Protein AF-A0A099YZR1-F1 (afdb_monomer)

Organism: Tinamus guttatus (NCBI:txid94827)

pLDDT: mean 94.23, std 3.91, range [71.56, 98.38]

Secondary structure (DSSP, 8-state):
-TTSGGGGT-S--SHHHHHHHHHHHHHHHHHHHHHTTSEEEETTTEEEE-HHHHHHHHHT--HHHHHHHHHH--TT--HHHHHHHHHT-GGGTT----TTHHHHHHHHHHHSSSPPSS--TT--

Foldseek 3Di:
DLVCCVVVPQPHNDPVSVVVSVVVVVLVVVVVCVVLVQWDDDPVHDIDGDPLVCVCVVVVFDSVLSSLCVVQDDPPDDPLSVVVSNCPGPVCQPPDDDPPCLVVVVVVLVVDPHHDDPDDSRGD

Mean predicted aligned error: 4.55 Å

Nearest PDB structures (foldseek):
  5urj-assembly1_A  TM=9.923E-01  e=1.327E-16  Homo sapiens
  5urm-assembly2_B  TM=9.952E-01  e=7.287E-16  Homo sapiens
  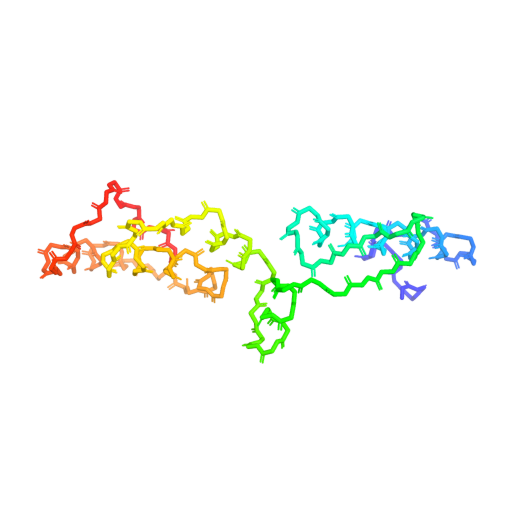5urm-assembly1_A  TM=9.941E-01  e=9.294E-16  Homo sapiens
  7a5p-assembly1_q  TM=9.884E-01  e=9.294E-16  Homo sapiens
  7bdj-assembly1_B  TM=9.121E-01  e=4.479E-16  Homo sapiens

Radius of gyration: 20.39 Å; Cα contacts (8 Å, |Δi|>4): 100; chains: 1; bounding box: 37×40×51 Å

Solvent-accessible surface area (backbone atoms only — not comparable to full-atom values): 7507 Å² total; per-residue (Å²): 103,76,90,53,25,68,85,74,72,38,94,48,71,48,73,63,50,49,49,55,50,51,50,51,52,50,53,53,52,51,50,53,36,35,74,52,45,22,31,46,73,46,93,89,72,46,76,45,82,27,73,56,31,50,52,22,65,74,70,74,45,58,63,67,34,52,32,50,47,67,72,70,61,54,100,79,64,45,71,75,52,49,53,56,57,60,57,68,26,63,87,39,64,78,47,83,84,58,92,77,42,44,66,55,50,55,57,48,55,73,71,48,93,74,75,73,82,87,76,60,70,87,58,90

Sequence (124 aa):
MTQNPNYYNLQGVSHRHLSDHLSELVEQTLSDLEQSKCISIEDEMDVAPLNLGMIAAYYYINYTTIELFSMSLNAKTKVRGLIEIISNAAEYENIPIRHHEDNLLRQLAQKVPHKLTNPKFNDP

Structure (mmCIF, N/CA/C/O backbone):
data_AF-A0A099YZR1-F1
#
_entry.id   AF-A0A099YZR1-F1
#
loop_
_atom_site.group_PDB
_atom_site.id
_atom_site.type_symbol
_atom_site.label_atom_id
_atom_site.label_alt_id
_atom_site.label_comp_id
_atom_site.label_asym_id
_atom_site.label_entity_id
_atom_site.label_seq_id
_atom_site.pdbx_PDB_ins_code
_atom_site.Cartn_x
_atom_site.Cartn_y
_atom_site.Cartn_z
_atom_site.occupancy
_atom_site.B_iso_or_equiv
_atom_site.auth_seq_id
_atom_site.auth_comp_id
_atom_site.auth_asym_id
_atom_site.auth_atom_id
_atom_site.pdbx_PDB_model_num
ATOM 1 N N . MET A 1 1 ? 4.370 5.645 -24.702 1.00 71.56 1 MET A N 1
ATOM 2 C CA . MET A 1 1 ? 5.527 6.450 -24.245 1.00 71.56 1 MET A CA 1
ATOM 3 C C . MET A 1 1 ? 6.176 7.268 -25.360 1.00 71.56 1 MET A C 1
ATOM 5 O O . MET A 1 1 ? 6.378 8.455 -25.166 1.00 71.56 1 MET A O 1
ATOM 9 N N . THR A 1 2 ? 6.440 6.708 -26.545 1.00 84.25 2 THR A N 1
ATOM 10 C CA . THR A 1 2 ? 7.187 7.397 -27.624 1.00 84.25 2 THR A CA 1
ATOM 11 C C . THR A 1 2 ? 6.521 8.644 -28.225 1.00 84.25 2 THR A C 1
ATOM 13 O O . 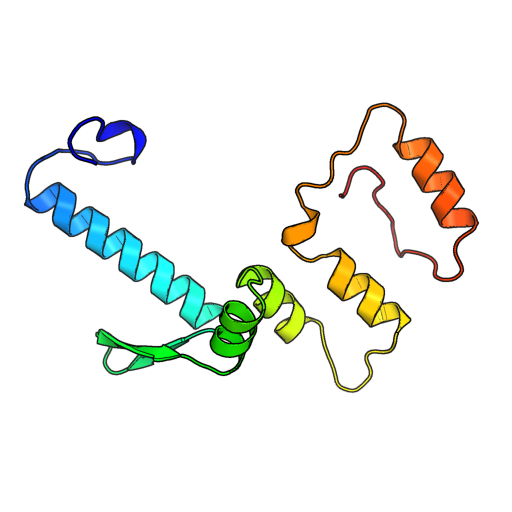THR A 1 2 ? 7.216 9.469 -28.803 1.00 84.25 2 THR A O 1
ATOM 16 N N . GLN A 1 3 ? 5.201 8.808 -28.080 1.00 89.56 3 GLN A N 1
ATOM 17 C CA . GLN A 1 3 ? 4.461 9.974 -28.594 1.00 89.56 3 GLN A CA 1
ATOM 18 C C . GLN A 1 3 ? 4.590 11.223 -27.706 1.00 89.56 3 GLN A C 1
ATOM 20 O O . GLN A 1 3 ? 4.458 12.339 -28.194 1.00 89.56 3 GLN A O 1
ATOM 25 N N . ASN A 1 4 ? 4.842 11.044 -26.407 1.00 90.31 4 ASN A N 1
ATOM 26 C CA . ASN A 1 4 ? 5.067 12.140 -25.464 1.00 90.31 4 ASN A CA 1
ATOM 27 C C . ASN A 1 4 ? 6.057 11.690 -24.372 1.00 90.31 4 ASN A C 1
ATOM 29 O O . ASN A 1 4 ? 5.649 11.452 -23.237 1.00 90.31 4 ASN A O 1
ATOM 33 N N . PRO A 1 5 ? 7.342 11.494 -24.717 1.00 86.75 5 PRO A N 1
ATOM 34 C CA . PRO A 1 5 ? 8.338 10.895 -23.824 1.00 86.75 5 PRO A CA 1
ATOM 35 C C . PRO A 1 5 ? 8.562 11.715 -22.548 1.00 86.75 5 PRO A C 1
ATOM 37 O O . PRO A 1 5 ? 8.635 11.145 -21.463 1.00 86.75 5 PRO A O 1
ATOM 40 N N . ASN A 1 6 ? 8.564 13.046 -22.660 1.00 90.38 6 ASN A N 1
ATOM 41 C CA . ASN A 1 6 ? 8.783 13.948 -21.528 1.00 90.38 6 ASN A CA 1
ATOM 42 C C . ASN A 1 6 ? 7.699 13.823 -20.447 1.00 90.38 6 ASN A C 1
ATOM 44 O O . ASN A 1 6 ? 7.996 14.015 -19.276 1.00 90.38 6 ASN A O 1
ATOM 48 N N . TYR A 1 7 ? 6.459 13.476 -20.815 1.00 92.62 7 TYR A N 1
ATOM 49 C CA . TYR A 1 7 ? 5.381 13.257 -19.841 1.00 92.62 7 TYR A CA 1
ATOM 50 C C . TYR A 1 7 ? 5.654 12.073 -18.904 1.00 92.62 7 TYR A C 1
ATOM 52 O O . TYR A 1 7 ? 5.188 12.058 -17.772 1.00 92.62 7 TYR A O 1
ATOM 60 N N . TYR A 1 8 ? 6.426 11.093 -19.372 1.00 91.56 8 TYR A N 1
ATOM 61 C CA . TYR A 1 8 ? 6.791 9.893 -18.624 1.00 91.56 8 TYR A CA 1
ATOM 62 C C . TYR A 1 8 ? 8.236 9.950 -18.100 1.00 91.56 8 TYR A C 1
ATOM 64 O O . TYR A 1 8 ? 8.788 8.924 -17.723 1.00 91.56 8 TYR A O 1
ATOM 72 N N . ASN A 1 9 ? 8.874 11.126 -18.117 1.00 90.50 9 ASN A N 1
ATOM 73 C CA . ASN A 1 9 ? 10.290 11.306 -17.779 1.00 90.50 9 ASN A CA 1
ATOM 74 C C . ASN A 1 9 ? 11.280 10.496 -18.650 1.00 90.50 9 ASN A C 1
ATOM 76 O O . ASN A 1 9 ? 12.409 10.250 -18.229 1.00 90.50 9 ASN A O 1
ATOM 80 N N . LEU A 1 10 ? 10.920 10.124 -19.886 1.00 89.25 10 LEU A N 1
ATOM 81 C CA . LEU A 1 10 ? 11.879 9.525 -20.822 1.00 89.25 10 LEU A CA 1
ATOM 82 C C . LEU A 1 10 ? 12.758 10.605 -21.466 1.00 89.25 10 LEU A C 1
ATOM 84 O O . LEU A 1 10 ? 12.254 11.576 -22.028 1.00 89.25 10 LEU A O 1
ATOM 88 N N . GLN A 1 11 ? 14.073 10.378 -21.485 1.00 86.25 11 GLN A N 1
ATOM 89 C CA . GLN A 1 11 ? 15.058 11.282 -22.105 1.00 86.25 11 GLN A CA 1
ATOM 90 C C . GLN A 1 11 ? 15.161 11.137 -23.635 1.00 86.25 11 GLN A C 1
ATOM 92 O O . GLN A 1 11 ? 15.810 11.941 -24.303 1.00 86.25 11 GLN A O 1
ATOM 97 N N . GLY A 1 12 ? 14.526 10.115 -24.213 1.00 87.56 12 GLY A N 1
ATOM 98 C CA . GLY A 1 12 ? 14.578 9.840 -25.643 1.00 87.56 12 GLY A CA 1
ATOM 99 C C . GLY A 1 12 ? 13.544 8.811 -26.090 1.00 87.56 12 GLY A C 1
ATOM 100 O O . GLY A 1 12 ? 12.862 8.191 -25.280 1.00 87.56 12 GLY A O 1
ATOM 101 N N . VAL A 1 13 ? 13.431 8.631 -27.407 1.00 89.75 13 VAL A N 1
ATOM 102 C CA . VAL A 1 13 ? 12.448 7.725 -28.043 1.00 89.75 13 VAL A CA 1
ATOM 103 C C . VAL A 1 13 ? 13.090 6.561 -28.795 1.00 89.75 13 VAL A C 1
ATOM 105 O O . VAL A 1 13 ? 12.400 5.823 -29.495 1.00 89.75 13 VAL A O 1
ATOM 108 N N . SER A 1 14 ? 14.414 6.400 -28.695 1.00 91.38 14 SER A N 1
ATOM 109 C CA . SER A 1 14 ? 15.073 5.247 -29.312 1.00 91.38 14 SER A CA 1
ATOM 110 C C . SER A 1 14 ? 14.670 3.953 -28.600 1.00 91.38 14 SER A C 1
ATOM 112 O O . SER A 1 14 ? 14.281 3.973 -27.431 1.00 91.38 14 SER A O 1
ATOM 114 N N . HIS A 1 15 ? 14.818 2.819 -29.291 1.00 89.88 15 HIS A N 1
ATOM 115 C CA . HIS A 1 15 ? 14.548 1.500 -28.713 1.00 89.88 15 HIS A CA 1
ATOM 116 C C . HIS A 1 15 ? 15.273 1.274 -27.383 1.00 89.88 15 HIS A C 1
ATOM 118 O O . HIS A 1 15 ? 14.679 0.727 -26.462 1.00 89.88 15 HIS A O 1
ATOM 124 N N . ARG A 1 16 ? 16.519 1.749 -27.266 1.00 91.69 16 ARG A N 1
ATOM 125 C CA . ARG A 1 16 ? 17.294 1.664 -26.027 1.00 91.69 16 ARG A CA 1
ATOM 126 C C . ARG A 1 16 ? 16.652 2.461 -24.889 1.00 91.69 16 ARG A C 1
ATOM 128 O O . ARG A 1 16 ? 16.386 1.883 -23.852 1.00 91.69 16 ARG A O 1
ATOM 135 N N . HIS A 1 17 ? 16.338 3.743 -25.102 1.00 89.56 17 HIS A N 1
ATOM 136 C CA . HIS A 1 17 ? 15.728 4.575 -24.052 1.00 89.56 17 HIS A CA 1
ATOM 137 C C . HIS A 1 17 ? 14.394 4.004 -23.561 1.00 89.56 17 HIS A C 1
ATOM 139 O O . HIS A 1 17 ? 14.098 4.071 -22.375 1.00 89.56 17 HIS A O 1
ATOM 145 N N . LEU A 1 18 ? 13.590 3.443 -24.470 1.00 91.75 18 LEU A N 1
ATOM 146 C CA . LEU A 1 18 ? 12.330 2.808 -24.097 1.00 91.75 18 LEU A CA 1
ATOM 147 C C . LEU A 1 18 ? 12.555 1.508 -23.316 1.00 91.75 18 LEU A C 1
ATOM 149 O O . LEU A 1 18 ? 11.873 1.289 -22.323 1.00 91.75 18 LEU A O 1
ATOM 153 N N . SER A 1 19 ? 13.480 0.656 -23.768 1.00 92.88 19 SER A N 1
ATOM 154 C CA . SER A 1 19 ? 13.791 -0.609 -23.095 1.00 92.88 19 SER A CA 1
ATOM 155 C C . SER A 1 19 ? 14.338 -0.367 -21.694 1.00 92.88 19 SER A C 1
ATOM 157 O O . SER A 1 19 ? 13.808 -0.935 -20.749 1.00 92.88 19 SER A O 1
ATOM 159 N N . ASP A 1 20 ? 15.329 0.518 -21.563 1.00 93.19 20 ASP A N 1
ATOM 160 C CA . ASP A 1 20 ? 15.966 0.845 -20.285 1.00 93.19 20 ASP A CA 1
ATOM 161 C C . ASP A 1 20 ? 14.922 1.399 -19.294 1.00 93.19 20 ASP A C 1
ATOM 163 O O . ASP A 1 20 ? 14.858 0.957 -18.152 1.00 93.19 20 ASP A O 1
ATOM 167 N N . HIS A 1 21 ? 14.031 2.290 -19.747 1.00 93.88 21 HIS A N 1
ATOM 168 C CA . HIS A 1 21 ? 12.979 2.852 -18.895 1.00 93.88 21 HIS A CA 1
ATOM 169 C C . HIS A 1 21 ? 11.922 1.824 -18.467 1.00 93.88 21 HIS A C 1
ATOM 171 O O . HIS A 1 21 ? 11.447 1.860 -17.336 1.00 93.88 21 HIS A O 1
ATOM 177 N N . LEU A 1 22 ? 11.515 0.917 -19.362 1.00 94.12 22 LEU A N 1
ATOM 178 C CA . LEU A 1 22 ? 10.561 -0.136 -19.005 1.00 94.12 22 LEU A CA 1
ATOM 179 C C . LEU A 1 22 ? 11.181 -1.148 -18.037 1.00 94.12 22 LEU A C 1
ATOM 181 O O . LEU A 1 22 ? 10.487 -1.589 -17.127 1.00 94.12 22 LEU A O 1
ATOM 185 N N . SER A 1 23 ? 12.462 -1.484 -18.213 1.00 95.00 23 SER A N 1
ATOM 186 C CA . SER A 1 23 ? 13.211 -2.309 -17.262 1.00 95.00 23 SER A CA 1
ATOM 187 C C . SER A 1 23 ? 13.265 -1.650 -15.886 1.00 95.00 23 SER A C 1
ATOM 189 O O . SER A 1 23 ? 12.834 -2.267 -14.922 1.00 95.00 23 SER A O 1
ATOM 191 N N . GLU A 1 24 ? 13.667 -0.377 -15.804 1.00 95.25 24 GLU A N 1
ATOM 192 C CA . GLU A 1 24 ? 13.709 0.381 -14.544 1.00 95.25 24 GLU A CA 1
ATOM 193 C C . GLU A 1 24 ? 12.329 0.454 -13.870 1.00 95.25 24 GLU A C 1
ATOM 195 O O . GLU A 1 24 ? 12.205 0.244 -12.665 1.00 95.25 24 GLU A O 1
ATOM 200 N N . LEU A 1 25 ? 11.266 0.690 -14.648 1.00 96.00 25 LEU A N 1
ATOM 201 C CA . LEU A 1 25 ? 9.899 0.736 -14.130 1.00 96.00 25 LEU A CA 1
ATOM 202 C C . LEU A 1 25 ? 9.466 -0.609 -13.529 1.00 96.00 25 LEU A C 1
ATOM 204 O O . LEU A 1 25 ? 8.856 -0.638 -12.459 1.00 96.00 25 LEU A O 1
ATOM 208 N N . VAL A 1 26 ? 9.753 -1.715 -14.221 1.00 97.12 26 VAL A N 1
ATOM 209 C CA . VAL A 1 26 ? 9.419 -3.064 -13.750 1.00 97.12 26 VAL A CA 1
ATOM 210 C C . VAL A 1 26 ? 10.253 -3.422 -12.524 1.00 97.12 26 VAL A C 1
ATOM 212 O O . VAL A 1 26 ? 9.677 -3.854 -11.532 1.00 97.12 26 VAL A O 1
ATOM 215 N N . GLU A 1 27 ? 11.565 -3.194 -12.552 1.00 96.25 27 GLU A N 1
ATOM 216 C CA . GLU A 1 27 ? 12.468 -3.461 -11.427 1.00 96.25 27 GLU A CA 1
ATOM 217 C C . GLU A 1 27 ? 12.053 -2.685 -10.175 1.00 96.25 27 GLU A C 1
ATOM 219 O O . GLU A 1 27 ? 11.910 -3.283 -9.110 1.00 96.25 27 GLU A O 1
ATOM 224 N N . GLN A 1 28 ? 11.767 -1.384 -10.298 1.00 97.00 28 GLN A N 1
ATOM 225 C CA . GLN A 1 28 ? 11.309 -0.579 -9.166 1.00 97.00 28 GLN A CA 1
ATOM 226 C C . GLN A 1 28 ? 9.975 -1.095 -8.615 1.00 97.00 28 GLN A C 1
ATOM 228 O O . GLN A 1 28 ? 9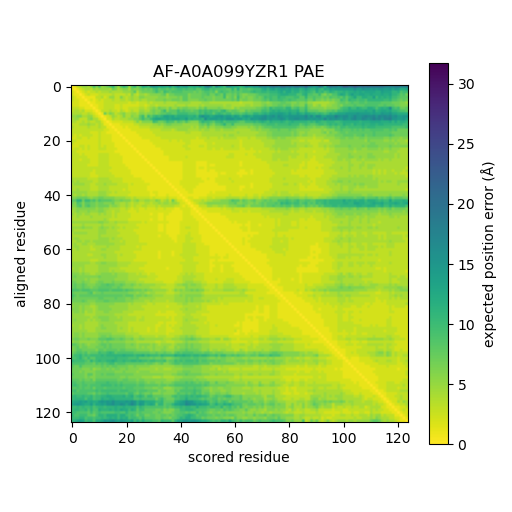.828 -1.261 -7.409 1.00 97.00 28 GLN A O 1
ATOM 233 N N . THR A 1 29 ? 9.016 -1.406 -9.492 1.00 97.62 29 THR A N 1
ATOM 234 C CA . THR A 1 29 ? 7.695 -1.894 -9.065 1.00 97.62 29 THR A CA 1
ATOM 235 C C . THR A 1 29 ? 7.789 -3.260 -8.380 1.00 97.62 29 THR A C 1
ATOM 237 O O . THR A 1 29 ? 7.124 -3.493 -7.372 1.00 97.62 29 THR A O 1
ATOM 240 N N . LEU A 1 30 ? 8.596 -4.180 -8.915 1.00 97.81 30 LEU A N 1
ATOM 241 C CA . LEU A 1 30 ? 8.799 -5.501 -8.318 1.00 97.81 30 LEU A CA 1
ATOM 242 C C . LEU A 1 30 ? 9.550 -5.400 -6.987 1.00 97.81 30 LEU A C 1
ATOM 244 O O . LEU A 1 30 ? 9.166 -6.082 -6.043 1.00 97.81 30 LEU A O 1
ATOM 248 N N . SER A 1 31 ? 10.547 -4.518 -6.893 1.00 97.06 31 SER A N 1
ATOM 249 C CA . SER A 1 31 ? 11.265 -4.221 -5.648 1.00 97.06 31 SER A CA 1
ATOM 250 C C . SER A 1 31 ? 10.317 -3.706 -4.561 1.00 97.06 31 SER A C 1
ATOM 252 O O . SER A 1 31 ? 10.306 -4.236 -3.449 1.00 97.06 31 SER A O 1
ATOM 254 N N . ASP A 1 32 ? 9.441 -2.752 -4.895 1.00 97.31 32 ASP A N 1
ATOM 255 C CA . ASP A 1 32 ? 8.441 -2.228 -3.960 1.00 97.31 32 ASP A CA 1
ATOM 256 C C . ASP A 1 32 ? 7.470 -3.340 -3.506 1.00 97.31 32 ASP A C 1
ATOM 258 O O . ASP A 1 32 ? 7.199 -3.497 -2.315 1.00 97.31 32 ASP A O 1
ATOM 262 N N . LEU A 1 33 ? 6.982 -4.173 -4.436 1.00 97.81 33 LEU A N 1
ATOM 263 C CA . LEU A 1 33 ? 6.080 -5.291 -4.121 1.00 97.81 33 LEU A CA 1
ATOM 264 C C . LEU A 1 33 ? 6.749 -6.398 -3.293 1.00 97.81 33 LEU A C 1
ATOM 266 O O . LEU A 1 33 ? 6.090 -7.020 -2.451 1.00 97.81 33 LEU A O 1
ATOM 270 N N . GLU A 1 34 ? 8.028 -6.680 -3.533 1.00 97.19 34 GLU A N 1
ATOM 271 C CA . GLU A 1 34 ? 8.808 -7.634 -2.746 1.00 97.19 34 GLU A CA 1
ATOM 272 C C . GLU A 1 34 ? 9.060 -7.094 -1.334 1.00 97.19 34 GLU A C 1
ATOM 274 O O . GLU A 1 34 ? 8.867 -7.818 -0.352 1.00 97.19 34 GLU A O 1
ATOM 279 N N . GLN A 1 35 ? 9.395 -5.806 -1.205 1.00 95.94 35 GLN A N 1
ATOM 280 C CA . GLN A 1 35 ? 9.570 -5.142 0.086 1.00 95.94 35 GLN A CA 1
ATOM 281 C C . GLN A 1 35 ? 8.287 -5.201 0.931 1.00 95.94 35 GLN A C 1
ATOM 283 O O . GLN A 1 35 ? 8.347 -5.540 2.119 1.00 95.94 35 GLN A O 1
ATOM 288 N N . SER A 1 36 ? 7.124 -4.986 0.310 1.00 96.25 36 SER A N 1
ATOM 289 C CA . SER A 1 36 ? 5.806 -5.153 0.940 1.00 96.25 36 SER A CA 1
ATOM 290 C C . SER A 1 36 ? 5.408 -6.625 1.161 1.00 96.25 36 SER A C 1
ATOM 292 O O . SER A 1 36 ? 4.329 -6.908 1.687 1.00 96.25 36 SER A O 1
ATOM 294 N N . LYS A 1 37 ? 6.267 -7.588 0.789 1.00 96.81 37 LYS A N 1
ATOM 295 C CA . LYS A 1 37 ? 6.053 -9.046 0.876 1.00 96.81 37 LYS A CA 1
ATOM 296 C C . LYS A 1 37 ? 4.816 -9.531 0.119 1.00 96.81 37 LYS A C 1
ATOM 298 O O . LYS A 1 37 ? 4.179 -10.516 0.510 1.00 96.81 37 LYS A O 1
ATOM 303 N N . CYS A 1 38 ? 4.459 -8.845 -0.963 1.00 97.69 38 CYS A N 1
ATOM 304 C CA . CYS A 1 38 ? 3.374 -9.244 -1.852 1.00 97.69 38 CYS A CA 1
ATOM 305 C C . CYS A 1 38 ? 3.823 -10.303 -2.864 1.00 97.69 38 CYS A C 1
ATOM 307 O O . CYS A 1 38 ? 3.026 -11.167 -3.235 1.00 97.69 38 CYS A O 1
ATOM 309 N N . ILE A 1 39 ? 5.092 -10.263 -3.263 1.00 98.38 39 ILE A N 1
ATOM 310 C CA . ILE A 1 39 ? 5.732 -11.231 -4.156 1.00 98.38 39 ILE A CA 1
ATOM 311 C C . ILE A 1 39 ? 7.082 -11.667 -3.580 1.00 98.38 39 ILE A C 1
ATOM 313 O O . ILE A 1 39 ? 7.592 -11.038 -2.654 1.00 98.38 39 ILE A O 1
ATOM 317 N N . SER A 1 40 ? 7.646 -12.733 -4.130 1.00 97.88 40 SER A N 1
ATOM 318 C CA . SER A 1 40 ? 9.049 -13.110 -3.954 1.00 97.88 40 SER A CA 1
ATOM 319 C C . SER A 1 40 ? 9.751 -13.105 -5.303 1.00 97.88 40 SER A C 1
ATOM 321 O O . SER A 1 40 ? 9.153 -13.548 -6.290 1.00 97.88 40 SER A O 1
ATOM 323 N N . ILE A 1 41 ? 10.999 -12.637 -5.330 1.00 97.50 41 ILE A N 1
ATOM 324 C CA . ILE A 1 41 ? 11.867 -12.698 -6.503 1.00 97.50 41 ILE A CA 1
ATOM 325 C C . ILE A 1 41 ? 12.899 -13.813 -6.289 1.00 97.50 41 ILE A C 1
ATOM 327 O O . ILE A 1 41 ? 13.630 -13.828 -5.299 1.00 97.50 41 ILE A O 1
ATOM 331 N N . GLU A 1 42 ? 12.941 -14.775 -7.206 1.00 95.75 42 GLU A N 1
ATOM 332 C CA . GLU A 1 42 ? 13.889 -15.892 -7.219 1.00 95.75 42 GLU A CA 1
ATOM 333 C C . GLU A 1 42 ? 14.921 -15.673 -8.333 1.00 95.75 42 GLU A C 1
ATOM 335 O O . GLU A 1 42 ? 14.582 -15.240 -9.436 1.00 95.75 42 GLU A O 1
ATOM 340 N N . ASP A 1 43 ? 16.197 -15.927 -8.026 1.00 93.31 43 ASP A N 1
ATOM 341 C CA . ASP A 1 43 ? 17.328 -15.769 -8.955 1.00 93.31 43 ASP A CA 1
ATOM 342 C C . ASP A 1 43 ? 17.392 -14.395 -9.666 1.00 93.31 43 ASP A C 1
ATOM 344 O O . ASP A 1 43 ? 17.884 -14.291 -10.788 1.00 93.31 43 ASP A O 1
ATOM 348 N N . GLU A 1 44 ? 16.888 -13.337 -9.014 1.00 89.31 44 GLU A N 1
ATOM 349 C CA . GLU A 1 44 ? 16.784 -11.964 -9.551 1.00 89.31 44 GLU A CA 1
ATOM 350 C C . GLU A 1 44 ? 15.990 -11.858 -10.872 1.00 89.31 44 GLU A C 1
ATOM 352 O O . GLU A 1 44 ? 16.105 -10.866 -11.594 1.00 89.31 44 GLU A O 1
ATOM 357 N N . MET A 1 45 ? 15.171 -12.863 -11.207 1.00 91.00 45 MET A N 1
ATOM 358 C CA . MET A 1 45 ? 14.497 -12.939 -12.507 1.00 91.00 45 MET A CA 1
ATOM 359 C C . MET A 1 45 ? 13.057 -13.448 -12.422 1.00 91.00 45 MET A C 1
ATOM 361 O O . MET A 1 45 ? 12.162 -12.846 -13.020 1.00 91.00 45 MET A O 1
ATOM 365 N N . ASP A 1 46 ? 12.816 -14.536 -11.693 1.00 96.62 46 ASP A N 1
ATOM 366 C CA . ASP A 1 46 ? 11.497 -15.160 -11.607 1.00 96.62 46 ASP A CA 1
ATOM 367 C C . ASP A 1 46 ? 10.688 -14.570 -10.448 1.00 96.62 46 ASP A C 1
ATOM 369 O O . ASP A 1 46 ? 11.223 -14.281 -9.381 1.00 96.62 46 ASP A O 1
ATOM 373 N N . VAL A 1 47 ? 9.377 -14.386 -10.640 1.00 97.81 47 VAL A N 1
ATOM 374 C CA . VAL A 1 47 ? 8.484 -13.812 -9.618 1.00 97.81 47 VAL A CA 1
ATOM 375 C C . VAL A 1 47 ? 7.365 -14.781 -9.256 1.00 97.81 47 VAL A C 1
ATOM 377 O O . VAL A 1 47 ? 6.724 -15.372 -10.128 1.00 97.81 47 VAL A O 1
ATOM 380 N N . ALA A 1 48 ? 7.079 -14.899 -7.961 1.00 98.12 48 ALA A N 1
ATOM 381 C CA . ALA A 1 48 ? 5.972 -15.702 -7.452 1.00 98.12 48 ALA A CA 1
ATOM 382 C C . ALA A 1 48 ? 5.091 -14.892 -6.484 1.00 98.12 48 ALA A C 1
ATOM 384 O O . ALA A 1 48 ? 5.601 -14.082 -5.706 1.00 98.12 48 ALA A O 1
ATOM 385 N N . PRO A 1 49 ? 3.757 -15.077 -6.506 1.00 97.94 49 PRO A N 1
ATOM 386 C CA . PRO A 1 49 ? 2.871 -14.392 -5.575 1.00 97.94 49 PRO A CA 1
ATOM 387 C C . PRO A 1 49 ? 3.013 -14.964 -4.160 1.00 97.94 49 PRO A C 1
ATOM 389 O O . PRO A 1 49 ? 3.014 -16.179 -3.961 1.00 97.94 49 PRO A O 1
ATOM 392 N N . LEU A 1 50 ? 3.043 -14.083 -3.161 1.00 98.06 50 LEU A N 1
ATOM 393 C CA . LEU A 1 50 ? 2.985 -14.453 -1.748 1.00 98.06 50 LEU A CA 1
ATOM 394 C C . LEU A 1 50 ? 1.576 -14.261 -1.186 1.00 98.06 50 LEU A C 1
ATOM 396 O O . LEU A 1 50 ? 0.706 -13.641 -1.796 1.00 98.06 50 LEU A O 1
ATOM 400 N N . ASN A 1 51 ? 1.357 -14.754 0.034 1.00 97.81 51 ASN A N 1
ATOM 401 C CA . ASN A 1 51 ? 0.054 -14.699 0.695 1.00 97.81 51 ASN A CA 1
ATOM 402 C C . ASN A 1 51 ? -0.535 -13.274 0.760 1.00 97.81 51 ASN A C 1
ATOM 404 O O . ASN A 1 51 ? -1.722 -13.096 0.500 1.00 97.81 51 ASN A O 1
ATOM 408 N N . LEU A 1 52 ? 0.280 -12.253 1.060 1.00 97.31 52 LEU A N 1
ATOM 409 C CA . LEU A 1 52 ? -0.196 -10.865 1.097 1.00 97.31 52 LEU A CA 1
ATOM 410 C C . LEU A 1 52 ? -0.613 -10.362 -0.290 1.00 97.31 52 LEU A C 1
ATOM 412 O O . LEU A 1 52 ? -1.667 -9.743 -0.414 1.00 97.31 52 LEU A O 1
ATOM 416 N N . GLY A 1 53 ? 0.159 -10.676 -1.335 1.00 97.69 53 GLY A N 1
ATOM 417 C CA . GLY A 1 53 ? -0.176 -10.304 -2.712 1.00 97.69 53 GLY A CA 1
ATOM 418 C C . GLY A 1 53 ? -1.432 -11.011 -3.215 1.00 97.69 53 GLY A C 1
ATOM 419 O O . GLY A 1 53 ? -2.273 -10.391 -3.862 1.00 97.69 53 GLY A O 1
ATOM 420 N N . MET A 1 54 ? -1.623 -12.281 -2.845 1.00 98.12 54 MET A N 1
ATOM 421 C CA . MET A 1 54 ? -2.849 -13.023 -3.151 1.00 98.12 54 MET A CA 1
ATOM 422 C C . MET A 1 54 ? -4.078 -12.391 -2.489 1.00 98.12 54 MET A C 1
ATOM 424 O O . MET A 1 54 ? -5.105 -12.239 -3.145 1.00 98.12 54 MET A O 1
ATOM 428 N N . ILE A 1 55 ? -3.983 -11.991 -1.215 1.00 97.88 55 ILE A N 1
ATOM 429 C CA . ILE A 1 55 ? -5.070 -11.298 -0.505 1.00 97.88 55 ILE A CA 1
ATOM 430 C C . ILE A 1 55 ? -5.370 -9.947 -1.169 1.00 97.88 55 ILE A C 1
ATOM 432 O O . ILE A 1 55 ? -6.536 -9.655 -1.436 1.00 97.88 55 ILE A O 1
ATOM 436 N N . ALA A 1 56 ? -4.333 -9.155 -1.467 1.00 97.50 56 ALA A N 1
ATOM 437 C CA . ALA A 1 56 ? -4.464 -7.854 -2.123 1.00 97.50 56 ALA A CA 1
ATOM 438 C C . ALA A 1 56 ? -5.192 -7.974 -3.470 1.00 97.50 56 ALA A C 1
ATOM 440 O O . ALA A 1 56 ? -6.208 -7.317 -3.698 1.00 97.50 56 ALA A O 1
ATOM 441 N N . ALA A 1 57 ? -4.724 -8.882 -4.332 1.00 97.69 57 ALA A N 1
ATOM 442 C CA . ALA A 1 57 ? -5.298 -9.110 -5.653 1.00 97.69 57 ALA A CA 1
ATOM 443 C C . ALA A 1 57 ? -6.729 -9.666 -5.586 1.00 97.69 57 ALA A C 1
ATOM 445 O O . ALA A 1 57 ? -7.581 -9.263 -6.375 1.00 97.69 57 ALA A O 1
ATOM 446 N N . TYR A 1 58 ? -7.011 -10.565 -4.637 1.00 98.19 58 TYR A N 1
ATOM 447 C CA . TYR A 1 58 ? -8.326 -11.193 -4.503 1.00 98.19 58 TYR A CA 1
ATOM 448 C C . TYR A 1 58 ? -9.418 -10.199 -4.086 1.00 98.19 58 TYR A C 1
ATOM 450 O O . TYR A 1 58 ? -10.534 -10.263 -4.599 1.00 98.19 58 TYR A O 1
ATOM 458 N N . TYR A 1 5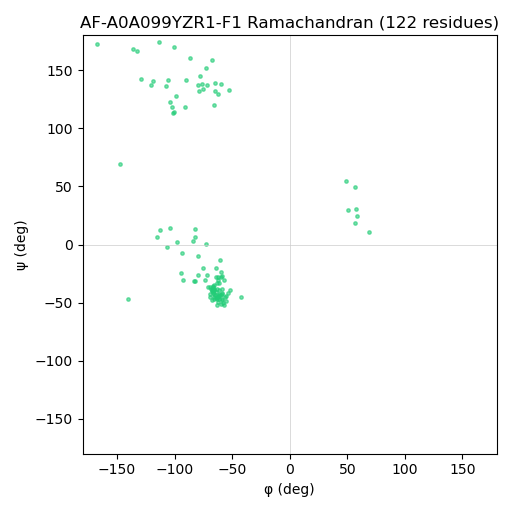9 ? -9.102 -9.278 -3.173 1.00 98.00 59 TYR A N 1
ATOM 459 C CA . TYR A 1 59 ? -10.058 -8.286 -2.666 1.00 98.00 59 TYR A CA 1
ATOM 460 C C . TYR A 1 59 ? -9.956 -6.915 -3.339 1.00 98.00 59 TYR A C 1
ATOM 462 O O . TYR A 1 59 ? -10.709 -6.016 -2.973 1.00 98.00 59 TYR A O 1
ATOM 470 N N . TYR A 1 60 ? -9.065 -6.760 -4.322 1.00 97.75 60 TYR A N 1
ATOM 471 C CA . TYR A 1 60 ? -8.805 -5.495 -5.012 1.00 97.75 60 TYR A CA 1
ATOM 472 C C . TYR A 1 60 ? -8.408 -4.363 -4.050 1.00 97.75 60 TYR A C 1
ATOM 474 O O . TYR A 1 60 ? -8.969 -3.269 -4.065 1.00 97.75 60 TYR A O 1
ATOM 482 N N . ILE A 1 61 ? -7.441 -4.669 -3.185 1.00 97.56 61 ILE A N 1
ATOM 483 C CA . ILE A 1 61 ? -6.896 -3.767 -2.165 1.00 97.56 61 ILE A CA 1
ATOM 484 C C . ILE A 1 61 ? -5.509 -3.304 -2.619 1.00 97.56 61 ILE A C 1
ATOM 486 O O . ILE A 1 61 ? -4.737 -4.091 -3.174 1.00 97.56 61 ILE A O 1
ATOM 490 N N . ASN A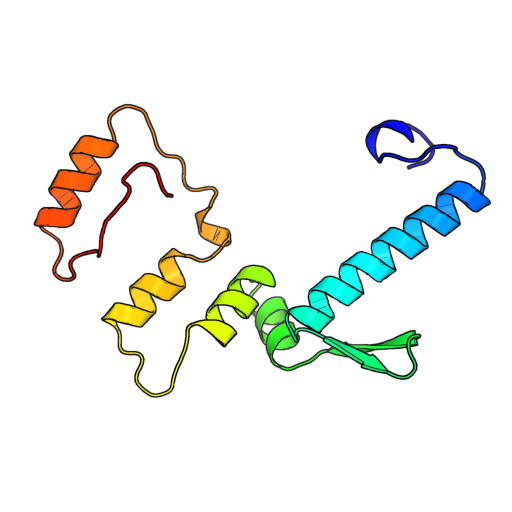 1 62 ? -5.182 -2.036 -2.375 1.00 97.31 62 ASN A N 1
ATOM 491 C CA . ASN A 1 62 ? -3.863 -1.480 -2.645 1.00 97.31 62 ASN A CA 1
ATOM 492 C C . ASN A 1 62 ? -2.784 -2.237 -1.845 1.00 97.31 62 ASN A C 1
ATOM 494 O O . ASN A 1 62 ? -2.967 -2.554 -0.666 1.00 97.31 62 ASN A O 1
ATOM 498 N N . TYR A 1 63 ? -1.641 -2.529 -2.470 1.00 96.81 63 TYR A N 1
ATOM 499 C CA . TYR A 1 63 ? -0.563 -3.282 -1.825 1.00 96.81 63 TYR A CA 1
ATOM 500 C C . TYR A 1 63 ? -0.012 -2.556 -0.586 1.00 96.81 63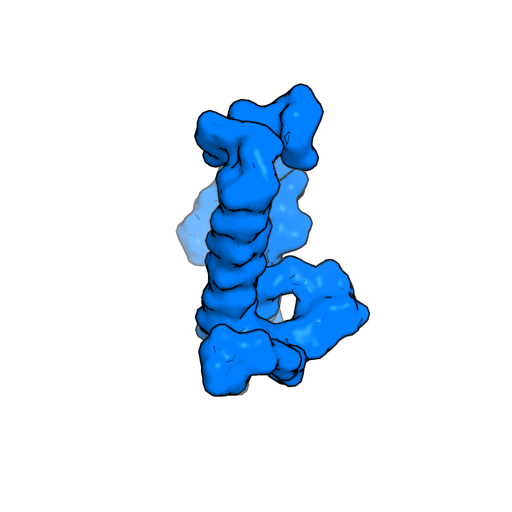 TYR A C 1
ATOM 502 O O . TYR A 1 63 ? 0.289 -3.208 0.413 1.00 96.81 63 TYR A O 1
ATOM 510 N N . THR A 1 64 ? 0.001 -1.218 -0.594 1.00 96.62 64 THR A N 1
ATOM 511 C CA . THR A 1 64 ? 0.423 -0.389 0.547 1.00 96.62 64 THR A CA 1
ATOM 512 C C . THR A 1 64 ? -0.520 -0.520 1.748 1.00 96.62 64 THR A C 1
ATOM 514 O O . THR A 1 64 ? -0.072 -0.549 2.894 1.00 96.62 64 THR A O 1
ATOM 517 N N . THR A 1 65 ? -1.827 -0.681 1.516 1.00 97.19 65 THR A N 1
ATOM 518 C CA . THR A 1 65 ? -2.812 -0.970 2.573 1.00 97.19 65 THR A CA 1
ATOM 519 C C . THR A 1 65 ? -2.551 -2.332 3.211 1.00 97.19 65 THR A C 1
ATOM 521 O O . THR A 1 65 ? -2.596 -2.470 4.435 1.00 97.19 65 THR A O 1
ATOM 524 N N . ILE A 1 66 ? -2.253 -3.357 2.409 1.00 96.38 66 ILE A N 1
ATOM 525 C CA . ILE A 1 66 ? -1.940 -4.689 2.939 1.00 96.38 66 ILE A CA 1
ATOM 526 C C . ILE A 1 66 ? -0.599 -4.700 3.681 1.00 96.38 66 ILE A C 1
ATOM 528 O O . ILE A 1 66 ? -0.495 -5.350 4.725 1.00 96.38 66 ILE A O 1
ATOM 532 N N . GLU A 1 67 ? 0.396 -3.952 3.207 1.00 96.38 67 GLU A N 1
ATOM 533 C CA . GLU A 1 67 ? 1.650 -3.731 3.930 1.00 96.38 67 GLU A CA 1
ATOM 534 C C . GLU A 1 67 ? 1.385 -3.102 5.305 1.00 96.38 67 GLU A C 1
ATOM 536 O O . GLU A 1 67 ? 1.792 -3.654 6.334 1.00 96.38 67 GLU A O 1
ATOM 541 N N . LEU A 1 68 ? 0.601 -2.017 5.343 1.00 96.62 68 LEU A N 1
ATOM 542 C CA . LEU A 1 68 ? 0.168 -1.367 6.579 1.00 96.62 68 LEU A CA 1
ATOM 543 C C . LEU A 1 68 ? -0.533 -2.356 7.519 1.00 96.62 68 LEU A C 1
ATOM 545 O O . LEU A 1 68 ? -0.250 -2.373 8.722 1.00 96.62 68 LEU A O 1
ATOM 549 N N . PHE A 1 69 ? -1.429 -3.196 6.999 1.00 96.88 69 PHE A N 1
ATOM 550 C CA . PHE A 1 69 ? -2.122 -4.208 7.796 1.00 96.88 69 PHE A CA 1
ATOM 551 C C . PHE A 1 69 ? -1.137 -5.226 8.369 1.00 96.88 69 PHE A C 1
ATOM 553 O O . PHE A 1 69 ? -1.203 -5.527 9.563 1.00 96.88 69 PHE A O 1
ATOM 560 N N . SER A 1 70 ? -0.198 -5.716 7.558 1.00 95.44 70 SER A N 1
ATOM 561 C CA . SER A 1 70 ? 0.812 -6.680 7.996 1.00 95.44 70 SER A CA 1
ATOM 562 C C . SER A 1 70 ? 1.745 -6.111 9.068 1.00 95.44 70 SER A C 1
ATOM 564 O O . SER A 1 70 ? 2.200 -6.869 9.924 1.00 95.44 70 SER A O 1
ATOM 566 N N . MET A 1 71 ? 2.048 -4.811 9.032 1.00 95.38 71 MET A N 1
ATOM 567 C CA . MET A 1 71 ? 2.904 -4.155 10.027 1.00 95.38 71 MET A CA 1
ATOM 568 C C . MET A 1 71 ? 2.147 -3.756 11.301 1.00 95.38 71 MET A C 1
ATOM 570 O O . MET A 1 71 ? 2.726 -3.758 12.388 1.00 95.38 71 MET A O 1
ATOM 574 N N . SER A 1 72 ? 0.860 -3.419 11.186 1.00 96.19 72 SER A N 1
ATOM 575 C CA . SER A 1 72 ? 0.071 -2.856 12.293 1.00 96.19 72 SER A CA 1
ATOM 576 C C . SER A 1 72 ? -0.689 -3.908 13.104 1.00 96.19 72 SER A C 1
ATOM 578 O O . SER A 1 72 ? -0.926 -3.733 14.306 1.00 96.19 72 SER A O 1
ATOM 580 N N . LEU A 1 73 ? -1.105 -5.009 12.472 1.00 96.56 73 LEU A N 1
ATOM 581 C CA . LEU A 1 73 ? -1.841 -6.078 13.142 1.00 96.56 73 LEU A CA 1
ATOM 582 C C . LEU A 1 73 ? -0.909 -6.927 14.010 1.00 96.56 73 LEU A C 1
ATOM 584 O O . LEU A 1 73 ? 0.144 -7.389 13.584 1.00 96.56 73 LEU A O 1
ATOM 588 N N . ASN A 1 74 ? -1.339 -7.198 15.240 1.00 96.19 74 ASN A N 1
ATOM 589 C CA . ASN A 1 74 ? -0.676 -8.138 16.134 1.00 96.19 74 ASN A CA 1
ATOM 590 C C . ASN A 1 74 ? -1.710 -9.031 16.831 1.00 96.19 74 ASN A C 1
ATOM 592 O O . ASN A 1 74 ? -2.909 -8.752 16.824 1.00 96.19 74 ASN A O 1
ATOM 596 N N . ALA A 1 75 ? -1.245 -10.092 17.494 1.00 97.00 75 ALA A N 1
ATOM 597 C CA . ALA A 1 75 ? -2.111 -11.079 18.146 1.00 97.00 75 ALA A CA 1
ATOM 598 C C . ALA A 1 75 ? -3.026 -10.510 19.255 1.00 97.00 75 ALA A C 1
ATOM 600 O O . ALA A 1 75 ? -3.941 -11.194 19.709 1.00 97.00 75 ALA A O 1
ATOM 601 N N . LYS A 1 76 ? -2.781 -9.280 19.726 1.00 96.88 76 LYS A N 1
ATOM 602 C CA . LYS A 1 76 ? -3.565 -8.608 20.773 1.00 96.88 76 LYS A CA 1
ATOM 603 C C . LYS A 1 76 ? -4.460 -7.495 20.226 1.00 96.88 76 LYS A C 1
ATOM 605 O O . LYS A 1 76 ? -5.180 -6.881 21.020 1.00 96.88 76 LYS A O 1
ATOM 610 N N . THR A 1 77 ? -4.429 -7.210 18.922 1.00 96.31 77 THR A N 1
ATOM 611 C CA . THR A 1 77 ? -5.262 -6.168 18.317 1.00 96.31 77 THR A CA 1
ATOM 612 C C . THR A 1 77 ? -6.742 -6.512 18.500 1.00 96.31 77 THR A C 1
ATOM 614 O O . THR A 1 77 ? -7.190 -7.619 18.219 1.00 96.31 77 THR A O 1
ATOM 617 N N . LYS A 1 78 ? -7.513 -5.548 19.009 1.00 95.88 78 LYS A N 1
ATOM 618 C CA . LYS A 1 78 ? -8.963 -5.663 19.241 1.00 95.88 78 LYS A CA 1
ATOM 619 C C . LYS A 1 78 ? -9.720 -4.720 18.315 1.00 95.88 78 LYS A C 1
ATOM 621 O O . LYS A 1 78 ? -9.109 -3.860 17.692 1.00 95.88 78 LYS A O 1
ATOM 626 N N . VAL A 1 79 ? -11.051 -4.802 18.325 1.00 95.19 79 VAL A N 1
ATOM 627 C CA . VAL A 1 79 ? -11.967 -3.971 17.515 1.00 95.19 79 VAL A CA 1
ATOM 628 C C . VAL A 1 79 ? -11.572 -2.491 17.470 1.00 95.19 79 VAL A C 1
ATOM 630 O O . VAL A 1 79 ? -11.506 -1.928 16.387 1.00 95.19 79 VAL A O 1
ATOM 633 N N . ARG A 1 80 ? -11.225 -1.876 18.611 1.00 93.12 80 ARG A N 1
ATOM 634 C CA . ARG A 1 80 ? -10.765 -0.476 18.640 1.00 93.12 80 ARG A CA 1
ATOM 635 C C . ARG A 1 80 ? -9.562 -0.231 17.718 1.00 93.12 80 ARG A C 1
ATOM 637 O O . ARG A 1 80 ? -9.585 0.722 16.956 1.00 93.12 80 ARG A O 1
ATOM 644 N N . GLY A 1 81 ? -8.535 -1.076 17.808 1.00 94.69 81 GLY A N 1
ATOM 645 C CA . GLY A 1 81 ? -7.342 -0.965 16.967 1.00 94.69 81 GLY A CA 1
ATOM 646 C C . GLY A 1 81 ? -7.600 -1.396 15.523 1.00 94.69 81 GLY A C 1
ATOM 647 O O . GLY A 1 81 ? -7.008 -0.833 14.619 1.00 94.69 81 GLY A O 1
ATOM 648 N N . LEU A 1 82 ? -8.517 -2.340 15.286 1.00 96.50 82 LEU A N 1
ATOM 649 C CA . LEU A 1 82 ? -8.908 -2.732 13.926 1.00 96.50 82 LEU A CA 1
ATOM 650 C C . LEU A 1 82 ? -9.568 -1.574 13.173 1.00 96.50 82 LEU A C 1
ATOM 652 O O . LEU A 1 82 ? -9.263 -1.377 12.004 1.00 96.50 82 LEU A O 1
ATOM 656 N N . ILE A 1 83 ? -10.430 -0.798 13.840 1.00 95.56 83 ILE A N 1
ATOM 657 C CA . ILE A 1 83 ? -11.039 0.400 13.242 1.00 95.56 83 ILE A CA 1
ATOM 658 C C . ILE A 1 83 ? -9.949 1.405 12.864 1.00 95.56 83 ILE A C 1
ATOM 660 O O . ILE A 1 83 ? -9.945 1.890 11.744 1.00 95.56 83 ILE A O 1
ATOM 664 N N . GLU A 1 84 ? -9.000 1.666 13.765 1.00 94.38 84 GLU A N 1
ATOM 665 C CA . GLU A 1 84 ? -7.885 2.583 13.504 1.00 94.38 84 GLU A CA 1
ATOM 666 C C . GLU A 1 84 ? -7.004 2.112 12.335 1.00 94.38 84 GLU A C 1
ATOM 668 O O . GLU A 1 84 ? -6.671 2.901 11.460 1.00 94.38 84 GLU A O 1
ATOM 673 N N . ILE A 1 85 ? -6.674 0.820 12.269 1.00 96.50 85 ILE A N 1
ATOM 674 C CA . ILE A 1 85 ? -5.864 0.254 11.180 1.00 96.50 85 ILE A CA 1
ATOM 675 C C . ILE A 1 85 ? -6.602 0.335 9.839 1.00 96.50 85 ILE A C 1
ATOM 677 O O . ILE A 1 85 ? -6.005 0.741 8.849 1.00 96.50 85 ILE A O 1
ATOM 681 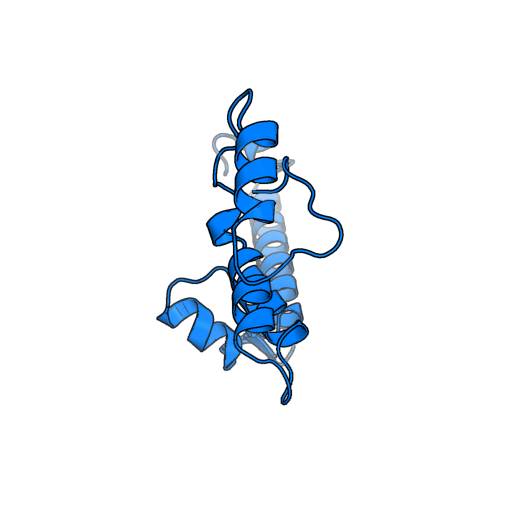N N . ILE A 1 86 ? -7.891 -0.016 9.803 1.00 97.06 86 ILE A N 1
ATOM 682 C CA . ILE A 1 86 ? -8.692 0.041 8.572 1.00 97.06 86 ILE A CA 1
ATOM 683 C C . ILE A 1 86 ? -8.882 1.486 8.111 1.00 97.06 86 ILE A C 1
ATOM 685 O O . ILE A 1 86 ? -8.813 1.738 6.916 1.00 97.06 86 ILE A O 1
ATOM 689 N N . SER A 1 87 ? -9.101 2.438 9.022 1.00 95.75 87 SER A N 1
ATOM 690 C CA . SER A 1 87 ? -9.253 3.852 8.658 1.00 95.75 87 SER A CA 1
ATOM 691 C C . SER A 1 87 ? -8.005 4.441 7.995 1.00 95.75 87 SER A C 1
ATOM 693 O O . SER A 1 87 ? -8.150 5.322 7.165 1.00 95.75 87 SER A O 1
ATOM 695 N N . ASN A 1 88 ? -6.810 3.921 8.294 1.00 95.94 88 ASN A N 1
ATOM 696 C CA . ASN A 1 88 ? -5.551 4.349 7.672 1.00 95.94 88 ASN A CA 1
ATOM 697 C C . ASN A 1 88 ? -5.275 3.693 6.300 1.00 95.94 88 ASN A C 1
ATOM 699 O O . ASN A 1 88 ? -4.180 3.833 5.760 1.00 95.94 88 ASN A O 1
ATOM 703 N N . ALA A 1 89 ? -6.220 2.928 5.750 1.00 97.19 89 ALA A N 1
ATOM 704 C CA . ALA A 1 89 ? -6.072 2.301 4.442 1.00 97.19 89 ALA A CA 1
ATOM 705 C C . ALA A 1 89 ? -5.976 3.354 3.320 1.00 97.19 89 ALA A C 1
ATOM 707 O O . ALA A 1 89 ? -6.733 4.326 3.308 1.00 97.19 89 ALA A O 1
ATOM 708 N N . ALA A 1 90 ? -5.089 3.137 2.343 1.00 96.75 90 ALA A N 1
ATOM 709 C CA . ALA A 1 90 ? -4.859 4.053 1.221 1.00 96.75 90 ALA A CA 1
ATOM 710 C C . ALA A 1 90 ? -6.121 4.293 0.368 1.00 96.75 90 ALA A C 1
ATOM 712 O O . ALA A 1 90 ? -6.266 5.325 -0.282 1.00 96.75 90 ALA A O 1
ATOM 713 N N . GLU A 1 91 ? -7.082 3.369 0.395 1.00 97.00 91 GLU A N 1
ATOM 714 C CA . GLU A 1 91 ? -8.395 3.512 -0.238 1.00 97.00 91 GLU A CA 1
ATOM 715 C C . GLU A 1 91 ? -9.181 4.722 0.288 1.00 97.00 91 GLU A C 1
ATOM 717 O O . GLU A 1 91 ? -10.015 5.275 -0.434 1.00 97.00 91 GLU A O 1
ATOM 722 N N . TYR A 1 92 ? -8.916 5.145 1.527 1.00 96.81 92 TYR A N 1
ATOM 723 C CA . TYR A 1 92 ? -9.583 6.274 2.166 1.00 96.81 92 TYR A CA 1
ATOM 724 C C . TYR A 1 92 ? -8.837 7.603 2.004 1.00 96.81 92 TYR A C 1
ATOM 726 O O . TYR A 1 92 ? -9.428 8.643 2.269 1.00 96.81 92 TYR A O 1
ATOM 734 N N . GLU A 1 93 ? -7.616 7.613 1.457 1.00 94.88 93 GLU A N 1
ATOM 735 C CA . GLU A 1 93 ? -6.827 8.843 1.253 1.00 94.88 93 GLU A CA 1
ATOM 736 C C . GLU A 1 93 ? -7.544 9.865 0.349 1.00 94.88 93 GLU A C 1
ATOM 738 O O . GLU A 1 93 ? -7.383 11.076 0.483 1.00 94.88 93 GLU A O 1
ATOM 743 N N . ASN A 1 94 ? -8.402 9.383 -0.555 1.00 92.44 94 ASN A N 1
ATOM 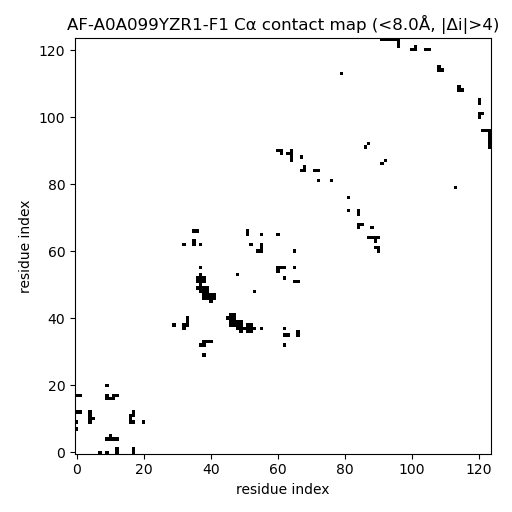744 C CA . ASN A 1 94 ? -9.172 10.227 -1.467 1.00 92.44 94 ASN A CA 1
ATOM 745 C C . ASN A 1 94 ? -10.472 10.786 -0.858 1.00 92.44 94 ASN A C 1
ATOM 747 O O . ASN A 1 94 ? -11.240 11.443 -1.571 1.00 92.44 94 ASN A O 1
ATOM 751 N N . ILE A 1 95 ? -10.766 10.529 0.423 1.00 95.00 95 ILE A N 1
ATOM 752 C CA . ILE A 1 95 ? -11.922 11.136 1.089 1.00 95.00 95 ILE A CA 1
ATOM 753 C C . ILE A 1 95 ? -11.685 12.653 1.188 1.00 95.00 95 ILE A C 1
ATOM 755 O O . ILE A 1 95 ? -10.710 13.102 1.784 1.00 95.00 95 ILE A O 1
ATOM 759 N N . PRO A 1 96 ? -12.559 13.490 0.603 1.00 94.19 96 PRO A N 1
ATOM 760 C CA . PRO A 1 96 ? -12.335 14.925 0.598 1.00 94.19 96 PRO A CA 1
ATOM 761 C C . PRO A 1 96 ? -12.654 15.531 1.962 1.00 94.19 96 PRO A C 1
ATOM 763 O O . PRO A 1 96 ? -13.712 15.263 2.532 1.00 94.19 96 PRO A O 1
ATOM 766 N N . ILE A 1 97 ? -11.804 16.456 2.401 1.00 93.62 97 ILE A N 1
ATOM 767 C CA . ILE A 1 97 ? -12.063 17.315 3.558 1.00 93.62 97 ILE A CA 1
ATOM 768 C C . ILE A 1 97 ? -12.509 18.676 3.045 1.00 93.62 97 ILE A C 1
ATOM 770 O O . ILE A 1 97 ? -11.747 19.404 2.403 1.00 93.62 97 ILE A O 1
ATOM 774 N N . ARG A 1 98 ? -13.769 19.024 3.296 1.00 94.62 98 ARG A N 1
ATOM 775 C CA . ARG A 1 98 ? -14.341 20.292 2.829 1.00 94.62 98 ARG A CA 1
ATOM 776 C C . ARG A 1 98 ? -14.069 21.414 3.822 1.00 94.62 98 ARG A C 1
ATOM 778 O O . ARG A 1 98 ? -13.826 21.203 5.011 1.00 94.62 98 ARG A O 1
ATOM 785 N N . HIS A 1 99 ? -14.174 22.649 3.334 1.00 93.06 99 HIS A N 1
ATOM 786 C CA . HIS A 1 99 ? -14.120 23.826 4.194 1.00 93.06 99 HIS A CA 1
ATOM 787 C C . HIS A 1 99 ? -15.134 23.715 5.341 1.00 93.06 99 HIS A C 1
ATOM 789 O O . HIS A 1 99 ? -16.304 23.413 5.115 1.00 93.06 99 HIS A O 1
ATOM 795 N N . HIS A 1 100 ? -14.670 24.007 6.558 1.00 90.88 100 HIS A N 1
ATOM 796 C CA . HIS A 1 100 ? -15.447 23.979 7.802 1.00 90.88 100 HIS A CA 1
ATOM 797 C C . HIS A 1 100 ? -15.885 22.590 8.305 1.00 90.88 100 HIS A C 1
ATOM 799 O O . HI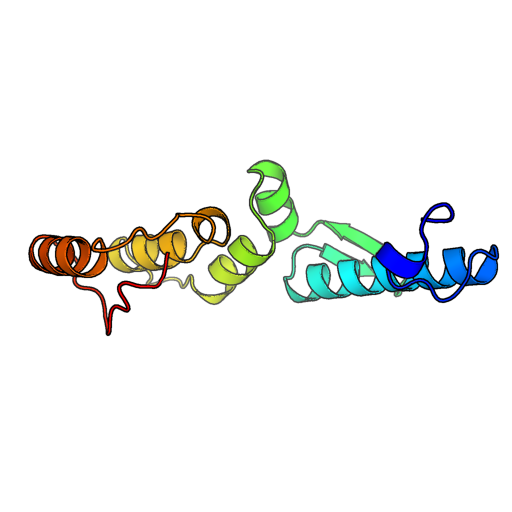S A 1 100 ? -16.665 22.514 9.258 1.00 90.88 100 HIS A O 1
ATOM 805 N N . GLU A 1 101 ? -15.370 21.491 7.740 1.00 94.69 101 GLU A N 1
ATOM 806 C CA . GLU A 1 101 ? -15.603 20.150 8.301 1.00 94.69 101 GLU A CA 1
ATOM 807 C C . GLU A 1 101 ? -14.768 19.880 9.566 1.00 94.69 101 GLU A C 1
ATOM 809 O O . GLU A 1 101 ? -15.168 19.067 10.396 1.00 94.69 101 GLU A O 1
ATOM 814 N N . ASP A 1 102 ? -13.683 20.620 9.805 1.00 92.75 102 ASP A N 1
ATOM 815 C CA . ASP A 1 102 ? -12.795 20.462 10.965 1.00 92.75 102 ASP A CA 1
ATOM 816 C C . ASP A 1 102 ? -13.536 20.582 12.312 1.00 92.75 102 ASP A C 1
ATOM 818 O O . ASP A 1 102 ? -13.375 19.757 13.218 1.00 92.75 102 ASP A O 1
ATOM 822 N N . ASN A 1 103 ? -14.407 21.588 12.438 1.00 92.56 103 ASN A N 1
ATOM 823 C CA . ASN A 1 103 ? -15.200 21.808 13.646 1.00 92.56 103 ASN A CA 1
ATOM 824 C C . ASN A 1 103 ? -16.294 20.750 13.813 1.00 92.56 103 ASN A C 1
ATOM 826 O O . ASN A 1 103 ? -16.570 20.319 14.936 1.00 92.56 103 ASN A O 1
ATOM 830 N N . LEU A 1 104 ? -16.901 20.311 12.707 1.00 94.31 104 LEU A N 1
ATOM 831 C CA . LEU A 1 104 ? -17.914 19.259 12.712 1.00 94.31 104 LEU A CA 1
ATOM 832 C C . LEU A 1 104 ? -17.304 17.917 13.144 1.00 94.31 104 LEU A C 1
ATOM 834 O O . LEU A 1 104 ? -17.840 17.255 14.035 1.00 94.31 104 LEU A O 1
ATOM 838 N N . LEU A 1 105 ? -16.149 17.555 12.583 1.00 95.12 105 LEU A N 1
ATOM 839 C CA . LEU A 1 105 ? -15.406 16.346 12.931 1.00 95.12 105 LEU A CA 1
ATOM 840 C C . LEU A 1 105 ? -14.926 16.380 14.388 1.00 95.12 105 LEU A C 1
ATOM 842 O O . LEU A 1 105 ? -15.032 15.377 15.096 1.00 95.12 105 LEU A O 1
ATOM 846 N N . ARG A 1 106 ? -14.502 17.546 14.896 1.00 94.12 106 ARG A N 1
ATOM 847 C CA . ARG A 1 106 ? -14.157 17.718 16.317 1.00 94.12 106 ARG A CA 1
ATOM 848 C C . ARG A 1 106 ? -15.349 17.462 17.240 1.00 94.12 106 ARG A C 1
ATOM 850 O O . ARG A 1 106 ? -15.191 16.799 18.267 1.00 94.12 106 ARG A O 1
ATOM 857 N N . GLN A 1 107 ? -16.540 17.949 16.887 1.00 95.38 107 GLN A N 1
ATOM 858 C CA . GLN A 1 107 ? -17.765 17.669 17.645 1.00 95.38 107 GLN A CA 1
ATOM 859 C C . GLN A 1 107 ? -18.158 16.187 17.572 1.00 95.38 107 GLN A C 1
ATOM 861 O O . GLN A 1 107 ? -18.589 15.615 18.575 1.00 95.38 107 GLN A O 1
ATOM 866 N N . LEU A 1 108 ? -17.985 15.545 16.413 1.00 95.12 108 LEU A N 1
ATOM 867 C CA . LEU A 1 108 ? -18.240 14.115 16.240 1.00 95.12 108 LEU A CA 1
ATOM 868 C C . LEU A 1 108 ? -17.291 13.267 17.101 1.00 95.12 108 LEU A C 1
ATOM 870 O O . LEU A 1 108 ? -17.749 12.393 17.838 1.00 95.12 108 LEU A O 1
ATOM 874 N N . ALA A 1 109 ? -15.993 13.580 17.102 1.00 94.56 109 ALA A N 1
ATOM 875 C CA . ALA A 1 109 ? -14.977 12.892 17.902 1.00 94.56 109 ALA A CA 1
ATOM 876 C C . ALA A 1 109 ? -15.294 12.904 19.415 1.00 94.56 109 ALA A C 1
ATOM 878 O O . ALA A 1 109 ? -14.992 11.958 20.153 1.00 94.56 109 ALA A O 1
ATOM 879 N N . GLN A 1 110 ? -15.973 13.948 19.902 1.00 93.44 110 GLN A N 1
ATOM 880 C CA . GLN A 1 110 ? -16.436 14.021 21.292 1.00 93.44 110 GLN A CA 1
ATOM 881 C C . GLN A 1 110 ? -17.612 13.081 21.594 1.00 93.44 110 GLN A C 1
ATOM 883 O O . GLN A 1 110 ? -17.734 12.628 22.732 1.00 93.44 110 GLN A O 1
ATOM 888 N N . LYS A 1 111 ? -18.425 12.718 20.599 1.00 95.94 111 LYS A N 1
ATOM 889 C CA . LYS A 1 111 ? -19.627 11.885 20.770 1.00 95.94 111 LYS A CA 1
ATOM 890 C C . LYS A 1 111 ? -19.388 10.392 20.532 1.00 95.94 111 LYS A C 1
ATOM 892 O O . LYS A 1 111 ? -20.121 9.575 21.077 1.00 95.94 111 LYS A O 1
ATOM 897 N N . VAL A 1 112 ? -18.370 10.023 19.752 1.00 95.12 112 VAL A N 1
ATOM 898 C CA . VAL A 1 112 ? -18.097 8.610 19.430 1.00 95.12 112 VAL A CA 1
ATOM 899 C C . VAL A 1 112 ? -17.515 7.818 20.620 1.00 95.12 112 VAL A C 1
ATOM 901 O O . VAL A 1 112 ? -16.829 8.412 21.466 1.00 95.12 112 VAL A O 1
ATOM 904 N N . PRO A 1 113 ? -17.743 6.486 20.694 1.00 93.62 113 PRO A N 1
ATOM 905 C CA . PRO A 1 113 ? -17.324 5.650 21.830 1.00 93.62 113 PRO A CA 1
ATOM 906 C C . PRO A 1 113 ? -15.806 5.508 21.993 1.00 93.62 113 PRO A C 1
ATOM 908 O O . PRO A 1 113 ? -15.297 5.457 23.112 1.00 93.62 113 PRO A O 1
ATOM 911 N N . HIS A 1 114 ? -15.068 5.439 20.884 1.00 92.50 114 HIS A N 1
ATOM 912 C CA . HIS A 1 114 ? -13.616 5.285 20.892 1.00 92.50 114 HIS A CA 1
ATOM 913 C C . HIS A 1 114 ? -12.949 6.626 20.606 1.00 92.50 114 HIS A C 1
ATOM 915 O O . HIS A 1 114 ? -13.151 7.217 19.550 1.00 92.50 114 HIS A O 1
ATOM 921 N N . LYS A 1 115 ? -12.163 7.122 21.567 1.00 91.44 115 LYS A N 1
ATOM 922 C CA . LYS A 1 115 ? -11.420 8.375 21.407 1.00 91.44 115 LYS A CA 1
ATOM 923 C C . LYS A 1 115 ? -10.152 8.154 20.588 1.00 91.44 115 LYS A C 1
ATOM 925 O O . LYS A 1 115 ? -9.437 7.171 20.808 1.00 91.44 115 LYS A O 1
ATOM 930 N N . LEU A 1 116 ? -9.908 9.096 19.682 1.00 90.62 116 LEU A N 1
ATOM 931 C CA . LEU A 1 116 ? -8.711 9.183 18.855 1.00 90.62 116 LEU A CA 1
ATOM 932 C C . LEU A 1 116 ? -7.551 9.760 19.672 1.00 90.62 116 LEU A C 1
ATOM 934 O O . LEU A 1 116 ? -7.756 10.637 20.517 1.00 90.62 116 LEU A O 1
ATOM 938 N N . THR A 1 117 ? -6.340 9.282 19.409 1.00 88.75 117 THR A N 1
ATOM 939 C CA . THR A 1 117 ? -5.114 9.807 20.019 1.00 88.75 117 THR A CA 1
ATOM 940 C C . THR A 1 117 ? -4.564 10.903 19.110 1.00 88.75 117 THR A C 1
ATOM 942 O O . THR A 1 117 ? -4.234 10.625 17.968 1.00 88.75 117 THR A O 1
ATOM 945 N N . ASN A 1 118 ? -4.474 12.144 19.596 1.00 89.06 118 ASN A N 1
ATOM 946 C CA . ASN A 1 118 ? -3.972 13.301 18.833 1.00 89.06 118 ASN A CA 1
ATOM 947 C C . ASN A 1 118 ? -4.594 13.474 17.423 1.00 89.06 118 ASN A C 1
ATOM 949 O O . ASN A 1 118 ? -3.851 13.569 16.446 1.00 89.06 118 ASN A O 1
ATOM 953 N N . PRO A 1 119 ? -5.937 13.540 17.294 1.00 90.25 119 PRO A N 1
ATOM 954 C CA . PRO A 1 119 ? -6.582 13.616 15.987 1.00 90.25 119 PRO A CA 1
ATOM 955 C C . PRO A 1 119 ? -6.233 14.909 15.248 1.00 90.25 119 PRO A C 1
ATOM 957 O O . PRO A 1 119 ? -6.370 16.013 15.790 1.00 90.25 119 PRO A O 1
ATOM 960 N N . LYS A 1 120 ? -5.849 14.757 13.982 1.00 91.81 120 LYS A N 1
ATOM 961 C CA . LYS A 1 120 ? -5.740 15.839 13.008 1.00 91.81 120 LYS A CA 1
ATOM 962 C C . LYS A 1 120 ? -6.988 15.806 12.129 1.00 91.81 120 LYS A C 1
ATOM 964 O O . LYS A 1 120 ? -7.205 14.856 11.401 1.00 91.81 120 LYS A O 1
ATOM 969 N N . PHE A 1 121 ? -7.833 16.831 12.215 1.00 90.94 121 PHE A N 1
ATOM 970 C CA . PHE A 1 121 ? -9.109 16.882 11.473 1.00 90.94 121 PHE A CA 1
ATOM 971 C C . PHE A 1 121 ? -8.960 17.365 10.022 1.00 90.94 121 PHE A C 1
ATOM 973 O O . PHE A 1 121 ? -9.940 17.741 9.387 1.00 90.94 121 PHE A O 1
ATOM 980 N N . ASN A 1 122 ? -7.723 17.411 9.537 1.00 88.06 122 ASN A N 1
ATOM 981 C CA . ASN A 1 122 ? -7.354 17.631 8.146 1.00 88.06 122 ASN A CA 1
ATOM 982 C C . ASN A 1 122 ? -6.702 16.376 7.531 1.00 88.06 122 ASN A C 1
ATOM 984 O O . ASN A 1 122 ? -6.092 16.489 6.473 1.00 88.06 122 ASN A O 1
ATOM 988 N N . ASP A 1 123 ? -6.796 15.238 8.221 1.00 88.06 123 ASP A N 1
ATOM 989 C CA . ASP A 1 123 ? -6.397 13.912 7.750 1.00 88.06 123 ASP A CA 1
ATOM 990 C C . ASP A 1 123 ? -7.666 13.182 7.262 1.00 88.06 123 ASP A C 1
ATOM 992 O O . ASP A 1 123 ? -8.669 13.243 7.992 1.00 88.06 123 ASP A O 1
ATOM 996 N N . PRO A 1 124 ? -7.687 12.640 6.029 1.00 80.94 124 PRO A N 1
ATOM 997 C CA . PRO A 1 124 ? -8.849 11.943 5.471 1.00 80.94 124 PRO A CA 1
ATOM 998 C C . PRO A 1 124 ? -9.248 10.662 6.222 1.00 80.94 124 PRO A C 1
ATOM 1000 O O . PRO A 1 124 ? -8.398 10.055 6.911 1.00 80.94 124 PRO A O 1
#

InterPro domains:
  IPR004179 Sec63 domain [PF02889] (49-123)
  IPR036388 Winged helix-like DNA-binding domain superfamily [G3DSA:1.10.10.10] (1-55)
  IPR057842 MER3 helicase-like, winged helix domain [PF23445] (1-43)